Protein AF-A0A8T7J147-F1 (afdb_monomer)

Mean predicted aligned error: 10.66 Å

Sequence (66 aa):
MKKQNKNFKKKTQKNNYEDRLEQLVKEYRDAKQILESYVEGSTEYKTQEAVCDKLFAKTQNFINRN

Secondary structure (DSSP, 8-state):
---------SSSTTHHHHHHHHHHHHHHHHHHHHHHHSPTTSHHHHHHHHHHHHHHHHHHHHHHT-

Nearest PDB structures (foldseek):
  6jqa-assembly1_B  TM=8.974E-01  e=7.160E-01  Onion yellows phytoplasma OY-W
  6jqa-assembly1_A  TM=9.026E-01  e=1.071E+00  Onion yellows phytoplasma OY-W
  6jqa-assembly1_C  TM=8.910E-01  e=2.743E+00  Onion yellows phytoplasma OY-W
  7xnj-assembly1_A  TM=8.616E-01  e=2.743E+00  Pseudomonas aeruginosa PAO1
  5lj5-assembly1_G  TM=7.486E-01  e=4.390E+00  Saccharomyces cerevisiae

Solvent-accessible surface area (backbone atoms only — not comparable to full-atom values): 3986 Å² total; per-residue (Å²): 135,86,87,78,84,74,86,85,81,82,81,72,67,69,66,54,48,61,53,50,50,50,51,44,53,46,53,33,51,55,44,46,56,52,36,72,71,37,60,89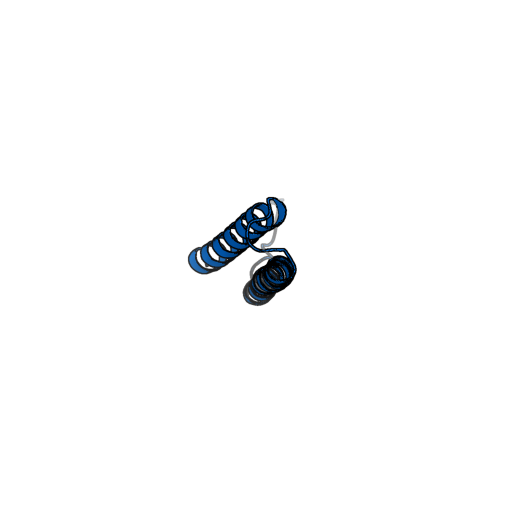,85,40,73,66,27,57,54,40,48,54,49,36,52,52,41,49,53,50,46,52,48,55,60,75,73,106

Radius of gyration: 18.51 Å; Cα contacts (8 Å, |Δi|>4): 26; chains: 1; bounding box: 30×26×64 Å

pLDDT: mean 76.87, std 13.68, range [45.12, 90.25]

Structure (mmCIF, N/CA/C/O backbone):
data_AF-A0A8T7J147-F1
#
_entry.id   AF-A0A8T7J147-F1
#
loop_
_atom_site.group_PDB
_atom_site.id
_atom_site.type_symbol
_atom_site.label_atom_id
_atom_site.label_alt_id
_atom_site.label_comp_id
_atom_site.label_asym_id
_atom_site.label_entity_id
_atom_site.label_seq_id
_atom_site.pdbx_PDB_ins_code
_atom_site.Cartn_x
_atom_site.Cartn_y
_atom_site.Cartn_z
_atom_site.occupancy
_atom_site.B_iso_or_equiv
_atom_site.auth_seq_id
_atom_site.auth_comp_id
_atom_site.auth_asym_id
_atom_site.auth_atom_id
_atom_site.pdbx_PDB_model_num
ATOM 1 N N . MET A 1 1 ? 9.705 16.222 -46.078 1.00 45.12 1 MET A N 1
ATOM 2 C CA . MET A 1 1 ? 10.761 15.325 -45.548 1.00 45.12 1 MET A CA 1
ATOM 3 C C . MET A 1 1 ? 10.214 14.556 -44.346 1.00 45.12 1 MET A C 1
ATOM 5 O O . MET A 1 1 ? 9.567 15.160 -43.500 1.00 45.12 1 MET A O 1
ATOM 9 N N . LYS A 1 2 ? 10.364 13.222 -44.323 1.00 51.12 2 LYS A N 1
ATOM 10 C CA . LYS A 1 2 ? 9.755 12.317 -43.327 1.00 51.12 2 LYS A CA 1
ATOM 11 C C . LYS A 1 2 ? 10.394 12.489 -41.937 1.00 51.12 2 LYS A C 1
ATOM 13 O O . LYS A 1 2 ? 11.613 12.468 -41.809 1.00 51.12 2 LYS A O 1
ATOM 18 N N . LYS A 1 3 ? 9.537 12.628 -40.917 1.00 58.16 3 LY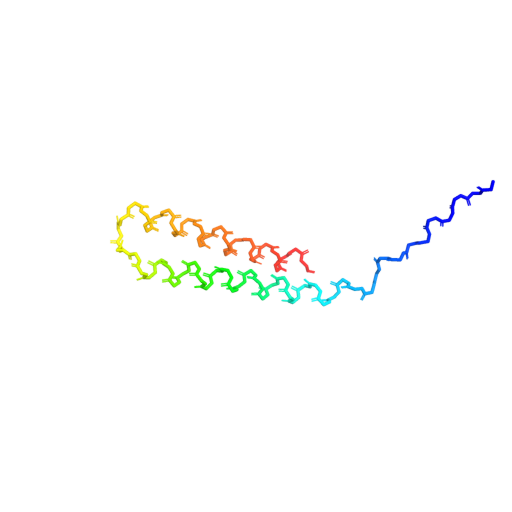S A N 1
ATOM 19 C CA . LYS A 1 3 ? 9.845 12.708 -39.478 1.00 58.16 3 LYS A CA 1
ATOM 20 C C . LYS A 1 3 ? 10.787 11.581 -39.038 1.00 58.16 3 LYS A C 1
ATOM 22 O O . LYS A 1 3 ? 10.424 10.412 -39.129 1.00 58.16 3 LYS A O 1
ATOM 27 N N . GLN A 1 4 ? 11.949 11.930 -38.491 1.00 55.78 4 GLN A N 1
ATOM 28 C CA . GLN A 1 4 ? 12.798 11.001 -37.745 1.00 55.78 4 GLN A CA 1
ATOM 29 C C . GLN A 1 4 ? 12.643 11.266 -36.245 1.00 55.78 4 GLN A C 1
ATOM 31 O O . GLN A 1 4 ? 13.487 11.908 -35.628 1.00 55.78 4 GLN A O 1
ATOM 36 N N . ASN A 1 5 ? 11.581 10.732 -35.635 1.00 55.88 5 ASN A N 1
ATOM 37 C CA . ASN A 1 5 ? 11.573 10.539 -34.185 1.00 55.88 5 ASN A CA 1
ATOM 38 C C . ASN A 1 5 ? 12.473 9.336 -33.882 1.00 55.88 5 ASN A C 1
ATOM 40 O O . ASN A 1 5 ? 12.022 8.194 -33.818 1.00 55.88 5 ASN A O 1
ATOM 44 N N . LYS A 1 6 ? 13.782 9.594 -33.786 1.00 55.75 6 LYS A N 1
ATOM 45 C CA . LYS A 1 6 ? 14.776 8.600 -33.377 1.00 55.75 6 LYS A CA 1
ATOM 46 C C . LYS A 1 6 ? 14.465 8.158 -31.949 1.00 55.75 6 LYS A C 1
ATOM 48 O O . LYS A 1 6 ? 14.563 8.922 -30.995 1.00 55.75 6 LYS A O 1
ATOM 53 N N . ASN A 1 7 ? 14.078 6.895 -31.846 1.00 55.78 7 ASN A N 1
ATOM 54 C CA . ASN A 1 7 ? 13.824 6.151 -30.625 1.00 55.78 7 ASN A CA 1
ATOM 55 C C . ASN A 1 7 ? 15.041 6.184 -29.679 1.00 55.78 7 ASN A C 1
ATOM 57 O O . ASN A 1 7 ? 15.915 5.328 -29.761 1.00 55.78 7 ASN A O 1
ATOM 61 N N . PHE A 1 8 ? 15.081 7.144 -28.754 1.00 50.94 8 PHE A N 1
ATOM 62 C CA . PHE A 1 8 ? 16.076 7.239 -27.676 1.00 50.94 8 PHE A CA 1
ATOM 63 C C . PHE A 1 8 ? 15.467 6.846 -26.320 1.00 50.94 8 PHE A C 1
ATOM 65 O O . PHE A 1 8 ? 15.503 7.596 -25.352 1.00 50.94 8 PHE A O 1
ATOM 72 N N . LYS A 1 9 ? 14.852 5.662 -26.229 1.00 56.31 9 LYS A N 1
ATOM 73 C CA . LYS A 1 9 ? 14.289 5.158 -24.961 1.00 56.31 9 LYS A CA 1
ATOM 74 C C . LYS A 1 9 ? 14.561 3.669 -24.763 1.00 56.31 9 LYS A C 1
ATOM 76 O O . LYS A 1 9 ? 13.618 2.895 -24.708 1.00 56.31 9 LYS A O 1
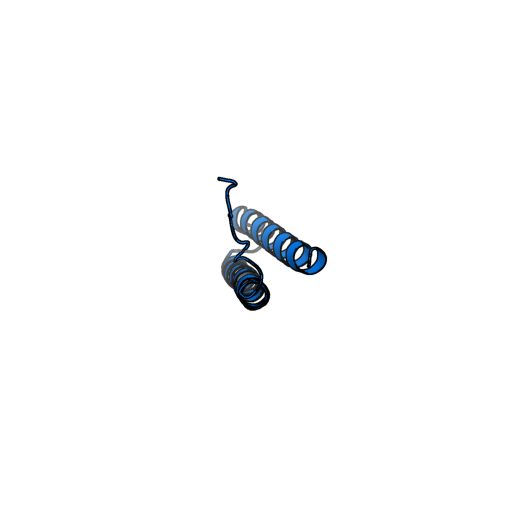ATOM 81 N N . LYS A 1 10 ? 15.826 3.229 -24.731 1.00 55.38 10 LYS A N 1
ATOM 82 C CA . LYS A 1 10 ? 16.137 1.804 -24.456 1.00 55.38 10 LYS A CA 1
ATOM 83 C C . LYS A 1 10 ? 17.378 1.518 -23.594 1.00 55.38 10 LYS A C 1
ATOM 85 O O . LYS A 1 10 ? 17.753 0.359 -23.488 1.00 55.38 10 LYS A O 1
ATOM 90 N N . LYS A 1 11 ? 18.016 2.509 -22.950 1.00 49.78 11 LYS A N 1
ATOM 91 C CA . LYS A 1 11 ? 19.206 2.245 -22.101 1.00 49.78 11 LYS A CA 1
ATOM 92 C C . LYS A 1 11 ? 19.087 2.620 -20.621 1.00 49.78 11 LYS A C 1
ATOM 94 O O . LYS A 1 11 ? 19.817 2.054 -19.824 1.00 49.78 11 LYS A O 1
ATOM 99 N N . THR A 1 12 ? 18.132 3.454 -20.223 1.00 51.25 12 THR A N 1
ATOM 100 C CA . THR A 1 12 ? 17.910 3.818 -18.807 1.00 51.25 12 THR A CA 1
ATOM 101 C C . THR A 1 12 ? 16.896 2.934 -18.079 1.00 51.25 12 THR A C 1
ATOM 103 O O . THR A 1 12 ? 16.688 3.097 -16.886 1.00 51.25 12 THR A O 1
ATOM 106 N N . GLN A 1 13 ? 16.248 1.986 -18.760 1.00 54.03 13 GLN A N 1
ATOM 107 C CA . GLN A 1 13 ? 15.115 1.253 -18.185 1.00 54.03 13 GLN A CA 1
ATOM 108 C C . GLN A 1 13 ? 15.511 0.185 -17.150 1.00 54.03 13 GLN A C 1
ATOM 110 O O . GLN A 1 13 ? 14.677 -0.157 -16.321 1.00 54.03 13 GLN A O 1
ATOM 115 N N . LYS A 1 14 ? 16.760 -0.307 -17.157 1.00 54.56 14 LYS A N 1
ATOM 116 C CA . LYS A 1 14 ? 17.197 -1.380 -16.244 1.00 54.56 14 LYS A CA 1
ATOM 117 C C . LYS A 1 14 ? 17.439 -0.905 -14.805 1.00 54.56 14 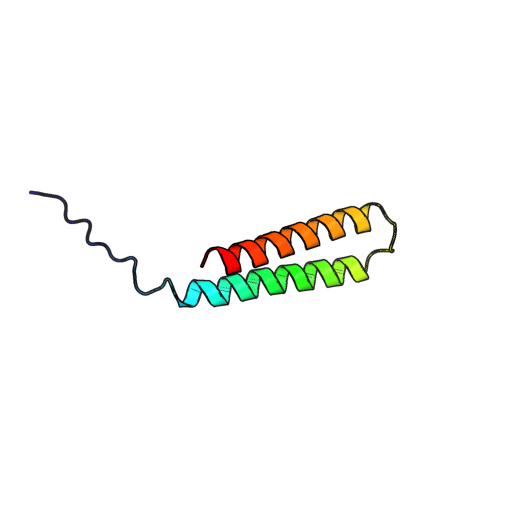LYS A C 1
ATOM 119 O O . LYS A 1 14 ? 16.998 -1.582 -13.891 1.00 54.56 14 LYS A O 1
ATOM 124 N N . ASN A 1 15 ? 18.008 0.285 -14.598 1.00 57.84 15 ASN A N 1
ATOM 125 C CA . ASN A 1 15 ? 18.227 0.809 -13.238 1.00 57.84 15 ASN A CA 1
ATOM 126 C C . ASN A 1 15 ? 16.928 1.267 -12.560 1.00 57.84 15 ASN A C 1
ATOM 128 O O . ASN A 1 15 ? 16.831 1.253 -11.342 1.00 57.84 15 ASN A O 1
ATOM 132 N N . ASN A 1 16 ? 15.905 1.624 -13.341 1.00 71.50 16 ASN A N 1
ATOM 133 C CA . ASN A 1 16 ? 14.620 2.057 -12.793 1.00 71.50 16 ASN A CA 1
ATOM 134 C C . ASN A 1 16 ? 13.811 0.912 -12.168 1.00 71.50 16 ASN A C 1
ATOM 136 O O . ASN A 1 16 ? 12.810 1.186 -11.514 1.00 71.50 16 ASN A O 1
ATOM 140 N N . TYR A 1 17 ? 14.159 -0.352 -12.434 1.00 77.62 17 TYR A N 1
ATOM 141 C CA . TYR A 1 17 ? 13.412 -1.487 -11.899 1.00 77.62 17 TYR A CA 1
ATOM 142 C C . TYR A 1 17 ? 13.772 -1.746 -10.436 1.00 77.62 17 TYR A C 1
ATOM 144 O O . TYR A 1 17 ? 12.882 -1.707 -9.594 1.00 77.62 17 TYR A O 1
ATOM 152 N N . GLU A 1 18 ? 15.057 -1.949 -10.133 1.00 80.62 18 GLU A N 1
ATOM 153 C CA . GLU A 1 18 ? 15.524 -2.157 -8.755 1.00 80.62 18 GLU A CA 1
ATOM 154 C C . GLU A 1 18 ? 15.244 -0.937 -7.878 1.00 80.62 18 GLU A C 1
ATOM 156 O O . GLU A 1 18 ? 14.731 -1.102 -6.780 1.00 80.62 18 GLU A O 1
ATOM 161 N N . ASP A 1 19 ? 15.455 0.277 -8.393 1.00 83.69 19 ASP A N 1
ATOM 162 C CA . ASP A 1 19 ? 15.144 1.521 -7.677 1.00 83.69 19 ASP A CA 1
ATOM 163 C C . ASP A 1 19 ? 13.648 1.625 -7.321 1.00 83.69 19 ASP A C 1
ATOM 165 O O . ASP A 1 19 ? 13.282 1.862 -6.171 1.00 83.69 19 ASP A O 1
ATOM 169 N N . ARG A 1 20 ? 12.749 1.325 -8.273 1.00 83.56 20 ARG A N 1
ATOM 170 C CA . ARG A 1 20 ? 11.301 1.293 -7.998 1.00 83.56 20 ARG A CA 1
ATOM 171 C C . ARG A 1 20 ? 10.894 0.163 -7.068 1.00 83.56 20 ARG A C 1
ATOM 173 O O . ARG A 1 20 ? 9.964 0.341 -6.285 1.00 83.56 20 ARG A O 1
ATOM 180 N N . LEU A 1 21 ? 11.532 -0.998 -7.183 1.00 85.62 21 LEU A N 1
ATOM 181 C CA . LEU A 1 21 ? 11.279 -2.120 -6.291 1.00 85.62 21 LEU A CA 1
ATOM 182 C C . LEU A 1 21 ? 11.684 -1.748 -4.862 1.00 85.62 21 LEU A C 1
ATOM 184 O O . LEU A 1 21 ? 10.902 -1.953 -3.939 1.00 85.62 21 LEU A O 1
ATOM 188 N N . GLU A 1 22 ? 12.867 -1.161 -4.690 1.00 87.31 22 GLU A N 1
ATOM 189 C CA . GLU A 1 22 ? 13.371 -0.695 -3.402 1.00 87.31 22 GLU A CA 1
ATOM 190 C C . GLU A 1 22 ? 12.441 0.361 -2.802 1.00 87.31 22 GLU A C 1
ATOM 192 O O . GLU A 1 22 ? 12.067 0.238 -1.637 1.00 87.31 22 GLU A O 1
ATOM 197 N N . GLN A 1 23 ? 11.972 1.329 -3.599 1.00 87.44 23 GLN A N 1
ATOM 198 C CA . GLN A 1 23 ? 10.964 2.296 -3.154 1.00 87.44 23 GLN A CA 1
ATOM 199 C C . GLN A 1 23 ? 9.673 1.612 -2.683 1.00 87.44 23 GLN A C 1
ATOM 201 O O . GLN A 1 23 ? 9.211 1.903 -1.582 1.00 87.44 23 GLN A O 1
ATOM 206 N N . LEU A 1 24 ? 9.120 0.671 -3.457 1.00 86.31 24 LEU A N 1
ATOM 207 C CA . LEU A 1 24 ? 7.883 -0.035 -3.095 1.00 86.31 24 LEU A CA 1
ATOM 208 C C . LEU A 1 24 ? 8.040 -0.884 -1.824 1.00 86.31 24 LEU A C 1
ATOM 210 O O . LEU A 1 24 ? 7.150 -0.911 -0.972 1.00 86.31 24 LEU A O 1
ATOM 214 N N . VAL A 1 25 ? 9.172 -1.575 -1.677 1.00 88.38 25 VAL A N 1
ATOM 215 C CA . VAL A 1 25 ? 9.485 -2.376 -0.484 1.00 88.38 25 VAL A CA 1
ATOM 216 C C . VAL A 1 25 ? 9.705 -1.476 0.730 1.00 88.38 25 VAL A C 1
ATOM 218 O O . VAL A 1 25 ? 9.277 -1.820 1.835 1.00 88.38 25 VAL A O 1
ATOM 221 N N . LYS A 1 26 ? 10.333 -0.313 0.539 1.00 89.56 26 LYS A N 1
ATOM 222 C CA . LYS A 1 26 ? 10.520 0.684 1.591 1.00 89.56 26 LYS A CA 1
ATOM 223 C C . LYS A 1 26 ? 9.181 1.264 2.048 1.00 89.56 26 LYS A C 1
ATOM 225 O O . LYS A 1 26 ? 8.915 1.244 3.242 1.00 89.56 26 LYS A O 1
ATOM 230 N N . GLU A 1 27 ? 8.313 1.667 1.117 1.00 87.12 27 GLU A N 1
ATOM 231 C CA . GLU A 1 27 ? 6.949 2.131 1.416 1.00 87.12 27 GLU A CA 1
ATOM 232 C C . GLU A 1 27 ? 6.152 1.081 2.202 1.00 87.12 27 GLU A C 1
ATOM 234 O O . GLU A 1 27 ? 5.477 1.415 3.172 1.00 87.12 27 GLU A O 1
ATOM 239 N N . TYR A 1 28 ? 6.262 -0.199 1.830 1.00 88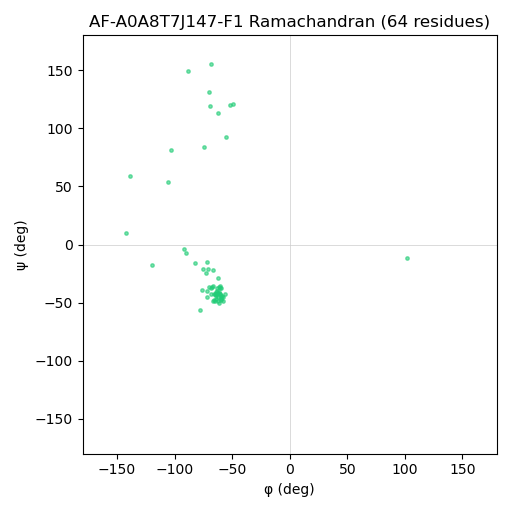.94 28 TYR A N 1
ATOM 240 C CA . TYR A 1 28 ? 5.632 -1.290 2.576 1.00 88.94 28 TYR A CA 1
ATOM 241 C C . TYR A 1 28 ? 6.196 -1.432 4.000 1.00 88.94 28 TYR A C 1
ATOM 243 O O . TYR A 1 28 ? 5.429 -1.597 4.947 1.00 88.94 28 TYR A O 1
ATOM 251 N N . ARG A 1 29 ? 7.523 -1.358 4.176 1.00 87.44 29 ARG A N 1
ATOM 252 C CA . ARG A 1 29 ? 8.159 -1.414 5.505 1.00 87.44 29 ARG A CA 1
ATOM 253 C C . ARG A 1 29 ? 7.739 -0.250 6.396 1.00 87.44 29 ARG A C 1
ATOM 255 O O . ARG A 1 29 ? 7.395 -0.488 7.548 1.00 87.44 29 ARG A O 1
ATOM 262 N N . ASP A 1 30 ? 7.733 0.970 5.866 1.00 88.12 30 ASP A N 1
ATOM 263 C CA . ASP A 1 30 ? 7.251 2.158 6.576 1.00 88.12 30 ASP A CA 1
ATOM 264 C C . ASP A 1 30 ? 5.777 1.989 6.978 1.00 88.12 30 ASP A C 1
ATOM 266 O O . ASP A 1 30 ? 5.420 2.164 8.143 1.00 88.12 30 ASP A O 1
ATOM 270 N N . ALA A 1 31 ? 4.924 1.554 6.044 1.00 85.00 31 ALA A N 1
ATOM 271 C CA . ALA A 1 31 ? 3.511 1.305 6.315 1.00 85.00 31 ALA A CA 1
ATOM 272 C C . ALA A 1 31 ? 3.295 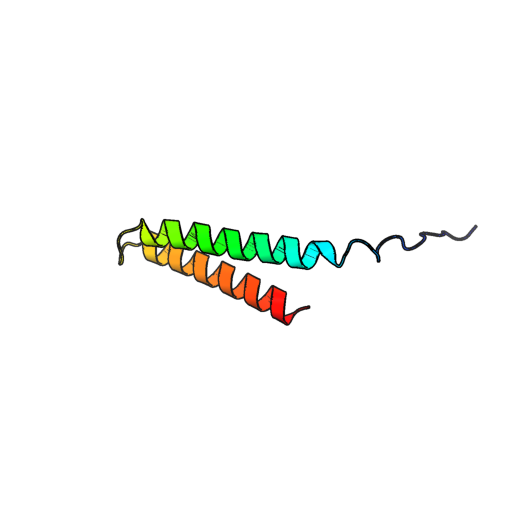0.225 7.388 1.00 85.00 31 ALA A C 1
ATOM 274 O O . ALA A 1 31 ? 2.376 0.354 8.199 1.00 85.00 31 ALA A O 1
ATOM 275 N N . LYS A 1 32 ? 4.152 -0.802 7.422 1.00 84.31 32 LYS A N 1
ATOM 276 C CA . LYS A 1 32 ? 4.132 -1.864 8.431 1.00 84.31 32 LYS A CA 1
ATOM 277 C C . LYS A 1 32 ? 4.612 -1.383 9.802 1.00 84.31 32 LYS A C 1
ATOM 279 O O . LYS A 1 32 ? 3.986 -1.715 10.797 1.00 84.31 32 LYS A O 1
ATOM 284 N N . GLN A 1 33 ? 5.645 -0.546 9.864 1.00 86.69 33 GLN A N 1
ATOM 285 C CA . GLN A 1 33 ? 6.090 0.064 11.122 1.00 86.69 33 GLN A CA 1
ATOM 286 C C . GLN A 1 33 ? 5.003 0.969 11.726 1.00 86.69 33 GLN A C 1
ATOM 288 O O . GLN A 1 33 ? 4.799 1.001 12.939 1.00 86.69 33 GLN A O 1
ATOM 293 N N . ILE A 1 34 ? 4.273 1.685 10.867 1.00 84.12 34 ILE A N 1
ATOM 294 C CA . ILE A 1 34 ? 3.100 2.467 11.267 1.00 84.12 34 ILE A CA 1
ATOM 295 C C . ILE A 1 34 ? 1.979 1.538 11.757 1.00 84.12 34 ILE A C 1
ATOM 297 O O . ILE A 1 34 ? 1.367 1.820 12.781 1.00 84.12 34 ILE A O 1
ATOM 301 N N . LEU A 1 35 ? 1.741 0.416 11.070 1.00 82.06 35 LEU A N 1
ATOM 302 C CA . LEU A 1 35 ? 0.769 -0.598 11.488 1.00 82.06 35 LEU A CA 1
ATOM 303 C C . LEU A 1 35 ? 1.094 -1.162 12.881 1.00 82.06 35 LEU A C 1
ATOM 305 O O . LEU A 1 35 ? 0.198 -1.243 13.710 1.00 82.06 35 LEU A O 1
ATOM 309 N N . GLU A 1 36 ? 2.363 -1.471 13.158 1.00 81.81 36 GLU A N 1
ATOM 310 C CA . GLU A 1 36 ? 2.839 -1.923 14.479 1.00 81.81 36 GLU A CA 1
ATOM 311 C C . GLU A 1 36 ? 2.732 -0.837 15.562 1.00 81.81 36 GLU A C 1
ATOM 313 O O . GLU A 1 36 ? 2.679 -1.145 16.749 1.00 81.81 36 GLU A O 1
ATOM 318 N N . SER A 1 37 ? 2.679 0.438 15.166 1.00 82.31 37 SER A N 1
ATOM 319 C CA . SER A 1 37 ? 2.434 1.554 16.088 1.00 82.31 37 SER A CA 1
ATOM 320 C C . SER A 1 37 ? 0.943 1.757 16.389 1.00 82.31 37 SER A C 1
ATOM 322 O O . SER A 1 37 ? 0.603 2.458 17.344 1.00 82.31 37 SER A O 1
ATOM 324 N N . TYR A 1 38 ? 0.046 1.175 15.586 1.00 80.12 38 TYR A N 1
ATOM 325 C CA . TYR A 1 38 ? -1.394 1.212 15.822 1.00 80.12 38 TYR A CA 1
ATOM 326 C C . TYR A 1 38 ? -1.844 0.046 16.702 1.00 80.12 38 TYR A C 1
ATOM 328 O O . TYR A 1 38 ? -1.291 -1.048 16.669 1.00 80.12 38 TYR A O 1
ATOM 336 N N . VAL A 1 39 ? -2.901 0.278 17.482 1.00 77.06 39 VAL A N 1
ATOM 337 C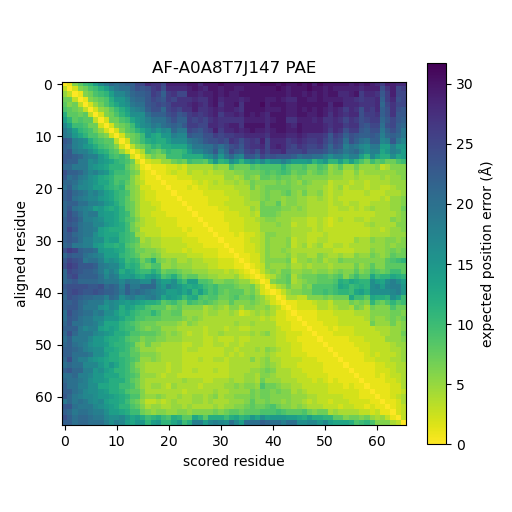 CA . VAL A 1 39 ? -3.496 -0.756 18.334 1.00 77.06 39 VAL A CA 1
ATOM 338 C C . VAL A 1 39 ? -4.178 -1.803 17.456 1.00 77.06 39 VAL A C 1
ATOM 340 O O . VAL A 1 39 ? -5.118 -1.490 16.718 1.00 77.06 39 VAL A O 1
ATOM 343 N N . GLU A 1 40 ? -3.711 -3.047 17.559 1.00 70.19 40 GLU A N 1
ATOM 344 C CA . GLU A 1 40 ? -4.308 -4.206 16.897 1.00 70.19 40 GLU A CA 1
ATOM 345 C C . GLU A 1 40 ? -5.815 -4.271 17.200 1.00 70.19 40 GLU A C 1
ATOM 347 O O . GLU A 1 40 ? -6.243 -4.336 18.353 1.00 70.19 40 GLU A O 1
ATOM 352 N N . GLY A 1 41 ? -6.637 -4.216 16.149 1.00 70.31 41 GLY A N 1
ATOM 353 C CA . GLY A 1 41 ? -8.101 -4.257 16.252 1.00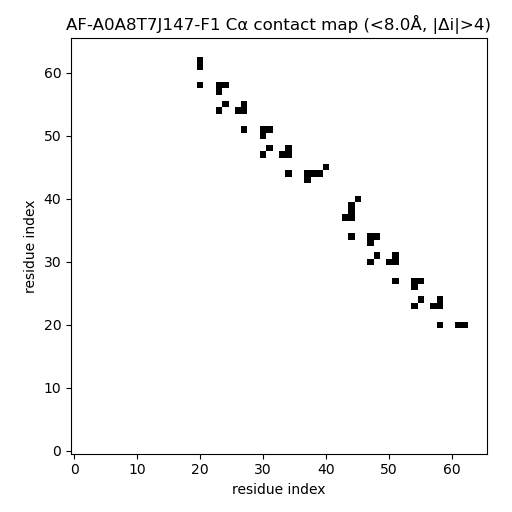 70.31 41 GLY A CA 1
ATOM 354 C C . GLY A 1 41 ? -8.818 -2.911 16.105 1.00 70.31 41 GLY A C 1
ATOM 355 O O . GLY A 1 41 ? -10.033 -2.912 15.888 1.00 70.31 41 GLY A O 1
ATOM 356 N N . SER A 1 42 ? -8.099 -1.784 16.125 1.00 79.31 42 SER A N 1
ATOM 357 C CA . SER A 1 42 ? -8.670 -0.470 15.799 1.00 79.31 42 SER A CA 1
ATOM 358 C C . SER A 1 42 ? -9.040 -0.356 14.317 1.00 79.31 42 SER A C 1
ATOM 360 O O . SER A 1 42 ? -8.478 -1.024 13.443 1.00 79.31 42 SER A O 1
ATOM 362 N N . THR A 1 43 ? -9.990 0.523 14.006 1.00 81.31 43 THR A N 1
ATOM 363 C CA . THR A 1 43 ? -10.405 0.792 12.620 1.00 81.31 43 THR A CA 1
ATOM 364 C C . THR A 1 43 ? -9.228 1.311 11.791 1.00 81.31 43 THR A C 1
ATOM 366 O O . THR A 1 43 ? -9.058 0.909 10.639 1.00 81.31 43 THR A O 1
ATOM 369 N N . GLU A 1 44 ? -8.364 2.132 12.394 1.00 78.94 44 GLU A N 1
ATOM 370 C CA . GLU A 1 44 ? -7.121 2.605 11.782 1.00 78.94 44 GLU A CA 1
ATOM 371 C C . GLU A 1 44 ? -6.159 1.459 11.445 1.00 78.94 44 GLU A C 1
ATOM 373 O O . GLU A 1 44 ? -5.613 1.446 10.344 1.00 78.94 44 GLU A O 1
ATOM 378 N N . TYR A 1 45 ? -6.029 0.451 12.318 1.00 85.25 45 TYR A N 1
ATOM 379 C CA . TYR A 1 45 ? -5.196 -0.730 12.068 1.00 85.25 45 TYR A CA 1
ATOM 380 C C . TYR A 1 45 ? -5.697 -1.507 10.847 1.00 85.25 45 TYR A C 1
ATOM 382 O O . TYR A 1 45 ? -4.932 -1.763 9.925 1.00 85.25 45 TYR A O 1
ATOM 390 N N . LYS A 1 46 ? -7.002 -1.798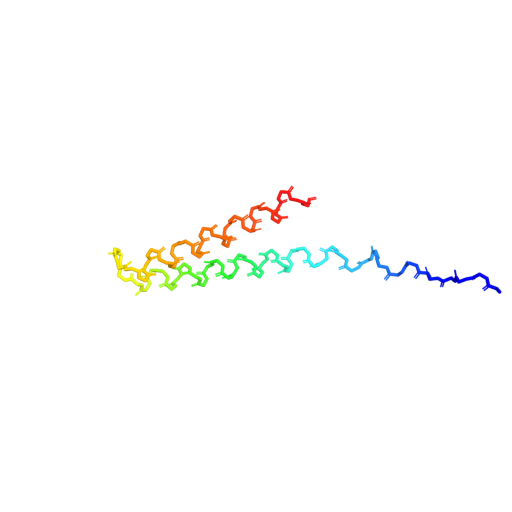 10.764 1.00 83.06 46 LYS A N 1
ATOM 391 C CA . LYS A 1 46 ? -7.589 -2.488 9.595 1.00 83.06 46 LYS A CA 1
ATOM 392 C C . LYS A 1 46 ? -7.426 -1.693 8.299 1.00 83.06 46 LYS A C 1
ATOM 394 O O . LYS A 1 46 ? -7.224 -2.260 7.227 1.00 83.06 46 LYS A O 1
ATOM 399 N N . THR A 1 47 ? -7.523 -0.369 8.391 1.00 85.75 47 THR A N 1
ATOM 400 C CA . THR A 1 47 ? -7.346 0.513 7.233 1.00 85.75 47 THR A CA 1
ATOM 401 C C . THR A 1 47 ? -5.893 0.491 6.762 1.00 85.75 47 THR A C 1
ATOM 403 O O . THR A 1 47 ? -5.638 0.386 5.562 1.00 85.75 47 THR A O 1
ATOM 406 N N . GLN A 1 48 ? -4.947 0.529 7.700 1.00 84.69 48 GLN A N 1
ATOM 407 C CA . GLN A 1 48 ? -3.516 0.474 7.428 1.00 84.69 48 GLN A CA 1
ATOM 408 C C . GLN A 1 48 ? -3.075 -0.915 6.937 1.00 84.69 48 GLN A C 1
ATOM 410 O O . GLN A 1 48 ? -2.267 -1.008 6.017 1.00 84.69 48 GLN A O 1
ATOM 415 N N . GLU A 1 49 ? -3.659 -1.991 7.462 1.00 86.25 49 GLU A N 1
ATOM 416 C CA . GLU A 1 49 ? -3.445 -3.367 7.000 1.00 86.25 49 GLU A CA 1
ATOM 417 C C . GLU A 1 49 ? -3.848 -3.504 5.525 1.00 86.25 49 GLU A C 1
ATOM 419 O O . GLU A 1 49 ? -3.047 -3.937 4.697 1.00 86.25 49 GLU A O 1
ATOM 424 N N . ALA A 1 50 ? -5.019 -2.979 5.149 1.00 87.94 50 ALA A N 1
ATOM 425 C CA . ALA A 1 50 ? -5.456 -2.947 3.755 1.00 87.94 50 ALA A CA 1
ATOM 426 C C . ALA A 1 50 ? -4.538 -2.103 2.844 1.00 87.94 50 ALA A C 1
ATOM 428 O O . ALA A 1 50 ? -4.449 -2.358 1.639 1.00 87.94 50 ALA A O 1
ATOM 429 N N . VAL A 1 51 ? -3.864 -1.078 3.381 1.00 87.75 51 VAL A N 1
ATOM 430 C CA . VAL A 1 51 ? -2.838 -0.315 2.648 1.00 87.75 51 VAL A CA 1
ATOM 431 C C . VAL A 1 51 ? -1.578 -1.161 2.458 1.00 87.75 51 VAL A C 1
ATOM 433 O O . VAL A 1 51 ? -1.067 -1.228 1.337 1.00 87.75 51 VAL A O 1
ATOM 436 N N . CYS A 1 52 ? -1.119 -1.856 3.500 1.00 89.00 52 CYS A N 1
ATOM 437 C CA . CYS A 1 52 ? 0.002 -2.793 3.429 1.00 89.00 52 CYS A CA 1
ATOM 438 C C . CYS A 1 52 ? -0.251 -3.902 2.396 1.00 89.00 52 CYS A C 1
ATOM 440 O O . CYS A 1 52 ? 0.618 -4.149 1.560 1.00 89.00 52 CYS A O 1
ATOM 442 N N . ASP A 1 53 ? -1.443 -4.505 2.380 1.00 88.69 53 ASP A N 1
ATOM 443 C CA . ASP A 1 53 ? -1.832 -5.519 1.390 1.00 88.69 53 ASP A CA 1
ATOM 444 C C . ASP A 1 53 ? -1.810 -4.977 -0.043 1.00 88.69 53 ASP A C 1
ATOM 446 O O . ASP A 1 53 ? -1.296 -5.621 -0.960 1.00 88.69 53 ASP A O 1
ATOM 450 N N . LYS A 1 54 ? -2.309 -3.754 -0.262 1.00 89.56 54 LYS A N 1
ATOM 451 C CA . LYS A 1 54 ? -2.259 -3.107 -1.585 1.00 89.56 54 LYS A CA 1
ATOM 452 C C . LYS A 1 54 ? -0.827 -2.835 -2.034 1.00 89.56 54 LYS A C 1
ATOM 454 O O . LYS A 1 54 ? -0.515 -3.048 -3.207 1.00 89.56 54 LYS A O 1
ATOM 459 N N . LEU A 1 55 ? 0.033 -2.355 -1.135 1.00 89.25 55 LEU A N 1
ATOM 460 C CA . LEU A 1 55 ? 1.450 -2.125 -1.425 1.00 89.25 55 LEU A CA 1
ATOM 461 C C . LEU A 1 55 ? 2.158 -3.445 -1.731 1.00 89.25 55 LEU A C 1
ATOM 463 O O . LEU A 1 55 ? 2.889 -3.530 -2.715 1.00 89.25 55 LEU A O 1
ATOM 467 N N . PHE A 1 56 ? 1.867 -4.495 -0.967 1.00 87.88 56 PHE A N 1
ATOM 468 C CA . PHE A 1 56 ? 2.403 -5.831 -1.192 1.00 87.88 56 PHE A CA 1
ATOM 469 C C . PHE A 1 56 ? 1.980 -6.395 -2.553 1.00 87.88 56 PHE A C 1
ATOM 471 O O . PHE A 1 56 ? 2.833 -6.782 -3.354 1.00 87.88 56 PHE A O 1
ATOM 478 N N . ALA A 1 57 ? 0.685 -6.348 -2.875 1.00 90.25 57 ALA A N 1
ATOM 479 C CA . ALA A 1 57 ? 0.162 -6.772 -4.170 1.00 90.25 57 ALA A CA 1
ATOM 480 C C . ALA A 1 57 ? 0.758 -5.954 -5.327 1.00 90.25 57 ALA A C 1
ATOM 482 O O . ALA A 1 57 ? 1.055 -6.501 -6.390 1.00 90.25 57 ALA A O 1
ATOM 483 N N . LYS A 1 58 ? 0.982 -4.649 -5.130 1.00 87.50 58 LYS A N 1
ATOM 484 C CA . LYS A 1 58 ? 1.637 -3.780 -6.117 1.00 87.50 58 LYS A CA 1
ATOM 485 C C . LYS A 1 58 ? 3.092 -4.192 -6.346 1.00 87.50 58 LYS A C 1
ATOM 487 O O . LYS A 1 58 ? 3.501 -4.261 -7.502 1.00 87.50 58 LYS A O 1
ATOM 492 N N . THR A 1 59 ? 3.835 -4.522 -5.291 1.00 86.56 59 THR A N 1
ATOM 493 C CA . THR A 1 59 ? 5.208 -5.042 -5.380 1.00 86.56 59 THR A CA 1
ATOM 494 C C . THR A 1 59 ? 5.246 -6.403 -6.066 1.00 86.56 59 THR A C 1
ATOM 496 O O . THR A 1 59 ? 6.000 -6.577 -7.018 1.00 86.56 59 THR A O 1
ATOM 499 N N . GLN A 1 60 ? 4.390 -7.351 -5.672 1.00 86.62 60 GLN A N 1
ATOM 500 C CA . GLN A 1 60 ? 4.309 -8.661 -6.326 1.00 86.62 60 GLN A CA 1
ATOM 501 C C . GLN A 1 60 ? 3.935 -8.548 -7.803 1.00 86.62 60 GLN A C 1
ATOM 503 O O . GLN A 1 60 ? 4.535 -9.208 -8.645 1.00 86.62 60 GLN A O 1
ATOM 508 N N . ASN A 1 61 ? 2.970 -7.693 -8.142 1.00 87.12 61 ASN A N 1
ATOM 509 C CA . ASN A 1 61 ? 2.588 -7.458 -9.528 1.00 87.12 61 ASN A CA 1
ATOM 510 C C . ASN A 1 61 ? 3.715 -6.768 -10.310 1.00 87.12 61 ASN A C 1
ATOM 512 O O . ASN A 1 61 ? 3.923 -7.074 -11.476 1.00 87.12 61 ASN A O 1
ATOM 516 N N . PHE A 1 62 ? 4.470 -5.862 -9.684 1.00 85.19 62 PHE A N 1
ATOM 517 C CA . PHE A 1 62 ? 5.648 -5.250 -10.299 1.00 85.19 62 PHE A CA 1
ATOM 518 C C . PHE A 1 62 ? 6.737 -6.288 -10.597 1.00 85.19 62 PHE A C 1
ATOM 520 O O . PHE A 1 62 ? 7.306 -6.249 -11.685 1.00 85.19 62 PHE A O 1
ATOM 527 N N . ILE A 1 63 ? 6.949 -7.245 -9.685 1.00 84.12 63 ILE A N 1
ATOM 528 C CA . ILE A 1 63 ? 7.877 -8.366 -9.877 1.00 84.12 63 ILE A CA 1
ATOM 529 C C . ILE A 1 63 ? 7.396 -9.315 -10.974 1.00 84.12 63 ILE A C 1
ATOM 531 O O . ILE A 1 63 ? 8.158 -9.643 -11.870 1.00 84.12 63 ILE A O 1
ATOM 535 N N . ASN A 1 64 ? 6.128 -9.726 -10.943 1.00 82.81 64 ASN A N 1
ATOM 536 C CA . ASN A 1 64 ? 5.577 -10.691 -11.899 1.00 82.81 64 ASN A CA 1
ATOM 537 C C . ASN A 1 64 ? 5.410 -10.128 -13.320 1.00 82.81 64 ASN A C 1
ATOM 539 O O . ASN A 1 64 ? 5.269 -10.890 -14.274 1.00 82.81 64 ASN A O 1
ATOM 543 N N . ARG A 1 65 ? 5.350 -8.801 -13.470 1.00 76.31 65 ARG A N 1
ATOM 544 C CA . ARG A 1 65 ? 5.131 -8.127 -14.758 1.00 76.31 65 ARG A CA 1
ATOM 545 C C . ARG A 1 65 ? 6.435 -7.810 -15.499 1.00 76.31 65 ARG A C 1
ATOM 547 O O . ARG A 1 65 ? 6.356 -7.344 -16.638 1.00 76.31 65 ARG A O 1
ATOM 554 N N . ASN A 1 66 ? 7.590 -8.024 -14.868 1.00 57.12 66 ASN A N 1
ATOM 555 C CA . ASN A 1 66 ? 8.923 -7.817 -15.439 1.00 57.12 66 ASN A CA 1
ATOM 556 C C . ASN A 1 66 ? 9.625 -9.149 -15.707 1.00 57.12 66 ASN A C 1
ATOM 558 O O . ASN A 1 66 ? 10.257 -9.247 -16.781 1.00 57.12 66 ASN A O 1
#

Foldseek 3Di:
DDDDPPPPPDDPPPVVLVVVLVVLVVVLVVLVVVLVVDDPPDPVNVVSVVVSVVSVVVSVCSVVVD